Protein AF-A0A7W8FQI8-F1 (afdb_monomer_lite)

Structure (mmCIF, N/CA/C/O backbone):
data_AF-A0A7W8FQI8-F1
#
_entry.id   AF-A0A7W8FQI8-F1
#
loop_
_atom_site.group_PDB
_atom_site.id
_atom_site.type_symbol
_atom_site.label_atom_id
_atom_site.label_alt_id
_atom_site.label_comp_id
_atom_site.label_asym_id
_atom_site.label_entity_id
_atom_site.label_seq_id
_atom_site.pdbx_PDB_ins_code
_atom_site.Cartn_x
_atom_site.Cartn_y
_atom_site.Cartn_z
_atom_site.occupancy
_atom_site.B_iso_or_equiv
_atom_site.auth_seq_id
_atom_site.auth_comp_id
_atom_site.auth_asym_id
_atom_site.auth_atom_id
_atom_site.pdbx_PDB_model_num
ATOM 1 N N . MET A 1 1 ? -12.519 -11.395 76.464 1.00 42.50 1 MET A N 1
ATOM 2 C CA . MET A 1 1 ? -11.439 -10.854 75.618 1.00 42.50 1 MET A CA 1
ATOM 3 C C . MET A 1 1 ? -11.982 -10.802 74.205 1.00 42.50 1 MET A C 1
ATOM 5 O O . MET A 1 1 ? -12.141 -11.844 73.590 1.00 42.50 1 MET A O 1
ATOM 9 N N . GLU A 1 2 ? -12.380 -9.606 73.784 1.00 56.84 2 GLU A N 1
ATOM 10 C CA . GLU A 1 2 ? -12.801 -9.266 72.420 1.00 56.84 2 GLU A CA 1
ATOM 11 C C . GLU A 1 2 ? -11.562 -8.838 71.612 1.00 56.84 2 GLU A C 1
ATOM 13 O O . GLU A 1 2 ? -10.590 -8.379 72.218 1.00 56.84 2 GLU A O 1
ATOM 18 N N . ARG A 1 3 ? -11.700 -8.861 70.276 1.00 45.06 3 ARG A N 1
ATOM 19 C CA . ARG A 1 3 ? -10.858 -8.289 69.198 1.00 45.06 3 ARG A CA 1
ATOM 20 C C . ARG A 1 3 ? -9.986 -9.318 68.473 1.00 45.06 3 ARG A C 1
ATOM 22 O O . ARG A 1 3 ? -9.197 -10.011 69.092 1.00 45.06 3 ARG A O 1
ATOM 29 N N . GLN A 1 4 ? -10.009 -9.438 67.149 1.00 46.53 4 GLN A N 1
ATOM 30 C CA . GLN A 1 4 ? -10.782 -8.774 66.095 1.00 46.53 4 GLN A CA 1
ATOM 31 C C . GLN A 1 4 ? -10.590 -9.650 64.841 1.00 46.53 4 GLN A C 1
ATOM 33 O O . GLN A 1 4 ? -9.450 -9.952 64.488 1.00 46.53 4 GLN A O 1
ATOM 38 N N . ARG A 1 5 ? -11.666 -10.066 64.162 1.00 51.19 5 ARG A N 1
ATOM 39 C CA . ARG A 1 5 ? -11.577 -10.599 62.790 1.00 51.19 5 ARG A CA 1
ATOM 40 C C . ARG A 1 5 ? -11.279 -9.423 61.859 1.00 51.19 5 ARG A C 1
ATOM 42 O O . ARG A 1 5 ? -12.112 -8.529 61.739 1.00 51.19 5 ARG A O 1
ATOM 49 N N . LEU A 1 6 ? -10.108 -9.422 61.225 1.00 39.75 6 LEU A N 1
ATOM 50 C CA . LEU A 1 6 ? -9.781 -8.500 60.140 1.00 39.75 6 LEU A CA 1
ATOM 51 C C . LEU A 1 6 ? -10.400 -9.064 58.854 1.00 39.75 6 LEU A C 1
ATOM 53 O O . LEU A 1 6 ? -9.906 -10.039 58.293 1.00 39.75 6 LEU A O 1
ATOM 57 N N . ALA A 1 7 ? -11.542 -8.508 58.455 1.00 46.53 7 ALA A N 1
ATOM 58 C CA . ALA A 1 7 ? -12.141 -8.770 57.156 1.00 46.53 7 ALA A CA 1
ATOM 59 C C . ALA A 1 7 ? -11.311 -8.051 56.083 1.00 46.53 7 ALA A C 1
ATOM 61 O O . ALA A 1 7 ? -11.130 -6.836 56.156 1.00 46.53 7 ALA A O 1
ATOM 62 N N . LEU A 1 8 ? -10.792 -8.809 55.118 1.00 52.97 8 LEU A N 1
ATOM 63 C CA . LEU A 1 8 ? -10.264 -8.263 53.870 1.00 52.97 8 LEU A CA 1
ATOM 64 C C . LEU A 1 8 ? -11.459 -7.780 53.028 1.00 52.97 8 LEU A C 1
ATOM 66 O O . LEU A 1 8 ? -12.413 -8.550 52.875 1.00 52.97 8 LEU A O 1
ATOM 70 N N . PRO A 1 9 ? -11.458 -6.536 52.519 1.00 44.66 9 PRO A N 1
ATOM 71 C CA . PRO A 1 9 ? -12.563 -6.033 51.714 1.00 44.66 9 PRO A CA 1
ATOM 72 C C . PRO A 1 9 ? -12.561 -6.728 50.346 1.00 44.66 9 PRO A C 1
ATOM 74 O O . PRO A 1 9 ? -11.581 -6.677 49.610 1.00 44.66 9 PRO A O 1
ATOM 77 N N . ALA A 1 10 ? -13.674 -7.377 50.000 1.00 51.66 10 ALA A N 1
ATOM 78 C CA . ALA A 1 10 ? -13.901 -8.089 48.736 1.00 51.66 10 ALA A CA 1
ATOM 79 C C . ALA A 1 10 ? -14.202 -7.141 47.551 1.00 51.66 10 ALA A C 1
ATOM 81 O O . ALA A 1 10 ? -14.902 -7.511 46.602 1.00 51.66 10 ALA A O 1
ATOM 82 N N . ASP A 1 11 ? -13.698 -5.909 47.633 1.00 48.34 11 ASP A N 1
ATOM 83 C CA . ASP A 1 11 ? -14.040 -4.789 46.752 1.00 48.34 11 ASP A CA 1
ATOM 84 C C . ASP A 1 11 ? -12.864 -4.368 45.851 1.00 48.34 11 ASP A C 1
ATOM 86 O O . ASP A 1 11 ? -13.056 -3.601 44.912 1.00 48.34 11 ASP A O 1
ATOM 90 N N . ASP A 1 12 ? -11.665 -4.915 46.081 1.00 50.62 12 ASP A N 1
ATOM 91 C CA . ASP A 1 12 ? -10.431 -4.531 45.377 1.00 50.62 12 ASP A CA 1
ATOM 92 C C . ASP A 1 12 ? -10.243 -5.275 44.034 1.00 50.62 12 ASP A C 1
ATOM 94 O O . ASP A 1 12 ? -9.854 -4.686 43.028 1.00 50.62 12 ASP A O 1
ATOM 98 N N . GLU A 1 13 ? -10.625 -6.557 43.955 1.00 47.12 13 GLU A N 1
ATOM 99 C CA . GLU A 1 13 ? -10.447 -7.366 42.732 1.00 47.12 13 GLU A CA 1
ATOM 100 C C . GLU A 1 13 ? -11.349 -6.924 41.566 1.00 47.12 13 GLU A C 1
ATOM 102 O O . GLU A 1 13 ? -10.951 -7.020 40.406 1.00 47.12 13 GLU A O 1
ATOM 107 N N . ARG A 1 14 ? -12.552 -6.399 41.851 1.00 49.50 14 ARG A N 1
ATOM 108 C CA . ARG A 1 14 ? -13.460 -5.870 40.812 1.00 49.50 14 ARG A CA 1
ATOM 109 C C . ARG A 1 14 ? -12.943 -4.560 40.211 1.00 49.50 14 ARG A C 1
ATOM 111 O O . ARG A 1 14 ? -13.121 -4.336 39.018 1.00 49.50 14 ARG A O 1
ATOM 118 N N . ASN A 1 15 ? -12.272 -3.735 41.015 1.00 48.12 15 ASN A N 1
ATOM 119 C CA . ASN A 1 15 ? -11.683 -2.474 40.568 1.00 48.12 15 ASN A CA 1
ATOM 120 C C . ASN A 1 15 ? -10.427 -2.728 39.710 1.00 48.12 15 ASN A C 1
ATOM 122 O O . ASN A 1 15 ? -10.275 -2.153 38.635 1.00 48.12 15 ASN A O 1
ATOM 126 N N . LEU A 1 16 ? -9.577 -3.681 40.112 1.00 50.88 16 LEU A N 1
ATOM 127 C CA . LEU A 1 16 ? -8.362 -4.033 39.369 1.00 50.88 16 LEU A CA 1
ATOM 128 C C . LEU A 1 16 ? -8.667 -4.535 37.943 1.00 50.88 16 LEU A C 1
ATOM 130 O O . LEU A 1 16 ? -8.074 -4.049 36.979 1.00 50.88 16 LEU A O 1
ATOM 134 N N . VAL A 1 17 ? -9.651 -5.434 37.801 1.00 52.94 17 VAL A N 1
ATOM 135 C CA . VAL A 1 17 ? -10.063 -6.010 36.506 1.00 52.94 17 VAL A CA 1
ATOM 136 C C . VAL A 1 17 ? -10.696 -4.969 35.572 1.00 52.94 17 VAL A C 1
ATOM 138 O O . VAL A 1 17 ? -10.421 -5.009 34.372 1.00 52.94 17 VAL A O 1
ATOM 141 N N . SER A 1 18 ? -11.477 -4.010 36.093 1.00 59.06 18 SER A N 1
ATOM 142 C CA . SER A 1 18 ? -12.033 -2.911 35.277 1.00 59.06 18 SER A CA 1
ATOM 143 C C . SER A 1 18 ? -10.917 -2.048 34.692 1.00 59.06 18 SER A C 1
ATOM 145 O O . SER A 1 18 ? -10.878 -1.825 33.483 1.00 59.06 18 SER A O 1
ATOM 147 N N . THR A 1 19 ? -9.931 -1.665 35.517 1.00 62.81 19 THR A N 1
ATOM 148 C CA . THR A 1 19 ? -8.826 -0.820 35.039 1.00 62.81 19 THR A CA 1
ATOM 149 C C . THR A 1 19 ? -7.925 -1.531 34.032 1.00 62.81 19 THR A C 1
ATOM 151 O O . THR A 1 19 ? -7.381 -0.883 33.140 1.00 62.81 19 THR A O 1
ATOM 154 N N . ASP A 1 20 ? -7.749 -2.848 34.143 1.00 68.25 20 ASP A N 1
ATOM 155 C CA . ASP A 1 20 ? -6.931 -3.612 33.200 1.00 68.25 20 ASP A CA 1
ATOM 156 C C . ASP A 1 20 ? -7.648 -3.810 31.862 1.00 68.25 20 ASP A C 1
ATOM 158 O O . ASP A 1 20 ? -7.011 -3.727 30.812 1.00 68.25 20 ASP A O 1
ATOM 162 N N . GLN A 1 21 ? -8.970 -3.991 31.870 1.00 62.50 21 GLN A N 1
ATOM 163 C CA . GLN A 1 21 ? -9.769 -4.086 30.650 1.00 62.50 21 GLN A CA 1
ATOM 164 C C . GLN A 1 21 ? -9.889 -2.734 29.927 1.00 62.50 21 GLN A C 1
ATOM 166 O O . GLN A 1 21 ? -9.692 -2.683 28.714 1.00 62.50 21 GLN A O 1
ATOM 171 N N . GLU A 1 22 ? -10.113 -1.638 30.656 1.00 63.12 22 GLU A N 1
ATOM 172 C CA . GLU A 1 22 ? -10.112 -0.266 30.122 1.00 63.12 22 GLU A CA 1
ATOM 173 C C . GLU A 1 22 ? -8.754 0.109 29.514 1.00 63.12 22 GLU A C 1
ATOM 175 O O . GLU A 1 22 ? -8.681 0.627 28.396 1.00 63.12 22 GLU A O 1
ATOM 180 N N . LYS A 1 23 ? -7.650 -0.217 30.204 1.00 64.38 23 LYS A N 1
ATOM 181 C CA . LYS A 1 23 ? -6.296 -0.033 29.660 1.00 64.38 23 LYS A CA 1
ATOM 182 C C . LYS A 1 23 ? -6.082 -0.871 28.406 1.00 64.38 23 LYS A C 1
ATOM 184 O O . LYS A 1 23 ? -5.489 -0.376 27.453 1.00 64.38 23 LYS A O 1
ATOM 189 N N . ASN A 1 24 ? -6.546 -2.120 28.382 1.00 67.62 24 ASN A N 1
ATOM 190 C CA . ASN A 1 24 ? -6.370 -3.007 27.231 1.00 67.62 24 ASN A CA 1
ATOM 191 C C . ASN A 1 24 ? -7.167 -2.517 26.006 1.00 67.62 24 ASN A C 1
ATOM 193 O O . ASN A 1 24 ? -6.649 -2.552 24.894 1.00 67.62 24 ASN A O 1
ATOM 197 N N . LEU A 1 25 ? -8.374 -1.976 26.204 1.00 65.56 25 LEU A N 1
ATOM 198 C CA . LEU A 1 25 ? -9.174 -1.344 25.145 1.00 65.56 25 LEU A CA 1
ATOM 199 C C . LEU A 1 25 ? -8.508 -0.075 24.596 1.00 65.56 25 LEU A C 1
ATOM 201 O O . LEU A 1 25 ? -8.340 0.051 23.383 1.00 65.56 25 LEU A O 1
ATOM 205 N N . GLY A 1 26 ? -8.024 0.815 25.470 1.00 65.25 26 GLY A N 1
ATOM 206 C CA . GLY A 1 26 ? -7.258 1.993 25.052 1.00 65.25 26 GLY A CA 1
A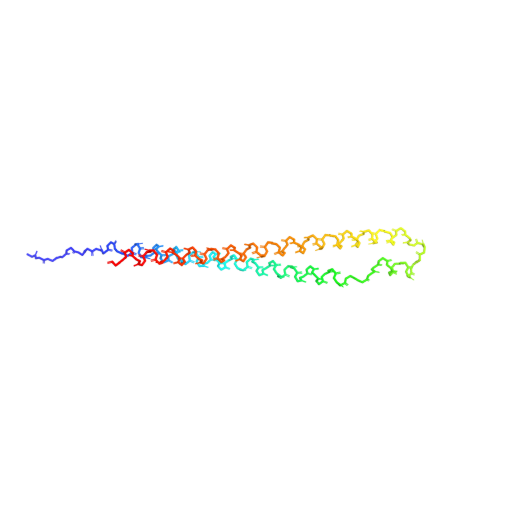TOM 207 C C . GLY A 1 26 ? -5.985 1.624 24.282 1.00 65.25 26 GLY A C 1
ATOM 208 O O . GLY A 1 26 ? -5.702 2.198 23.229 1.00 65.25 26 GLY A O 1
ATOM 209 N N . VAL A 1 27 ? -5.254 0.607 24.754 1.00 68.88 27 VAL A N 1
ATOM 210 C CA . VAL A 1 27 ? -4.075 0.048 24.071 1.00 68.88 27 VAL A CA 1
ATOM 211 C C . VAL A 1 27 ? -4.452 -0.561 22.717 1.00 68.88 27 VAL A C 1
ATOM 213 O O . VAL A 1 27 ? -3.716 -0.381 21.747 1.00 68.88 27 VAL A O 1
ATOM 216 N N . LEU A 1 28 ? -5.596 -1.242 22.616 1.00 83.81 28 LEU A N 1
ATOM 217 C CA . LEU A 1 28 ? -6.066 -1.856 21.375 1.00 83.81 28 LEU A CA 1
ATOM 218 C C . LEU A 1 28 ? -6.458 -0.802 20.334 1.00 83.81 28 LEU A C 1
ATOM 220 O O . LEU A 1 28 ? -6.031 -0.892 19.181 1.00 83.81 28 LEU A O 1
ATOM 224 N N . THR A 1 29 ? -7.228 0.209 20.727 1.00 89.81 29 THR A N 1
ATOM 225 C CA . THR A 1 29 ? -7.656 1.280 19.820 1.00 89.81 29 THR A CA 1
ATOM 226 C C . THR A 1 29 ? -6.468 2.118 19.356 1.00 89.81 29 THR A C 1
ATOM 228 O O . THR A 1 29 ? -6.342 2.404 18.162 1.00 89.81 29 THR A O 1
ATOM 231 N N . GLU A 1 30 ? -5.535 2.427 20.259 1.00 90.94 30 GLU A N 1
ATOM 232 C CA . GLU A 1 30 ? -4.286 3.104 19.909 1.00 90.94 30 GLU A CA 1
ATOM 233 C C . GLU A 1 30 ? -3.423 2.263 18.961 1.00 90.94 30 GLU A C 1
ATOM 235 O O . GLU A 1 30 ? -2.893 2.772 17.971 1.00 90.94 30 GLU A O 1
ATOM 240 N N . HIS A 1 31 ? -3.348 0.949 19.183 1.00 93.00 31 HIS A N 1
ATOM 241 C CA . HIS A 1 31 ? -2.646 0.052 18.272 1.00 93.00 31 HIS A CA 1
ATOM 242 C C . HIS A 1 31 ? -3.262 0.058 16.864 1.00 93.00 31 HIS A C 1
ATOM 244 O O . HIS A 1 31 ? -2.534 0.082 15.871 1.00 93.00 31 HIS A O 1
ATOM 250 N N . ILE A 1 32 ? -4.593 0.093 16.750 1.00 94.56 32 ILE A N 1
ATOM 251 C CA . ILE A 1 32 ? -5.281 0.175 15.453 1.00 94.56 32 ILE A CA 1
ATOM 252 C C . ILE A 1 32 ? -4.971 1.502 14.746 1.00 94.56 32 ILE A C 1
ATOM 254 O O . ILE A 1 32 ? -4.709 1.490 13.538 1.00 94.56 32 ILE A O 1
ATOM 258 N N . ARG A 1 33 ? -4.933 2.630 15.471 1.00 96.25 33 ARG A N 1
ATOM 259 C CA . ARG A 1 33 ? -4.508 3.923 14.899 1.00 96.25 33 ARG A CA 1
ATOM 260 C C . ARG A 1 33 ? -3.066 3.872 14.412 1.00 96.25 33 ARG A C 1
ATOM 262 O O . ARG A 1 33 ? -2.800 4.253 13.274 1.00 96.25 33 ARG A O 1
ATOM 269 N N . HIS A 1 34 ? -2.165 3.302 15.207 1.00 96.00 34 HIS A N 1
ATOM 270 C CA . HIS A 1 34 ? -0.775 3.110 14.803 1.00 96.00 34 HIS A CA 1
ATOM 271 C C . HIS A 1 34 ? -0.658 2.283 13.510 1.00 96.00 34 HIS A C 1
ATOM 273 O O . HIS A 1 34 ? 0.125 2.606 12.615 1.00 96.00 34 HIS A O 1
ATOM 279 N N . LEU A 1 35 ? -1.461 1.225 13.355 1.00 97.12 35 LEU A N 1
ATOM 280 C CA . LEU A 1 35 ? -1.498 0.456 12.108 1.00 97.12 35 LEU A CA 1
ATOM 281 C C . LEU A 1 35 ? -2.005 1.296 10.924 1.00 97.12 35 LEU A C 1
ATOM 283 O O . LEU A 1 35 ? -1.461 1.162 9.824 1.00 97.12 35 LEU A O 1
ATOM 287 N N . ALA A 1 36 ? -3.000 2.166 11.127 1.00 97.31 36 ALA A N 1
ATOM 288 C CA . ALA A 1 36 ? -3.497 3.071 10.088 1.00 97.31 36 ALA A CA 1
ATOM 289 C C . ALA A 1 36 ? -2.403 4.049 9.622 1.00 97.31 36 ALA A C 1
ATOM 291 O O . ALA A 1 36 ? -2.175 4.206 8.419 1.00 97.31 36 ALA A O 1
ATOM 292 N N . GLU A 1 37 ? -1.653 4.630 10.560 1.00 97.81 37 GLU A N 1
ATOM 293 C CA . GLU A 1 37 ? -0.513 5.508 10.267 1.00 97.81 37 GLU A CA 1
ATOM 294 C C . GLU A 1 37 ? 0.568 4.793 9.451 1.00 97.81 37 GLU A C 1
ATOM 296 O O . GLU A 1 37 ? 1.078 5.335 8.467 1.00 97.81 37 GLU A O 1
ATOM 301 N N . ARG A 1 38 ? 0.877 3.535 9.788 1.00 98.25 38 ARG A N 1
ATOM 302 C CA . ARG A 1 38 ? 1.836 2.722 9.022 1.00 98.25 38 ARG A CA 1
ATOM 303 C C . ARG A 1 38 ? 1.377 2.452 7.590 1.00 98.25 38 ARG A C 1
ATOM 305 O O . ARG A 1 38 ? 2.213 2.367 6.682 1.00 98.25 38 ARG A O 1
ATOM 312 N N . GLN A 1 39 ? 0.071 2.312 7.358 1.00 98.25 39 GLN A N 1
ATOM 313 C CA . GLN A 1 39 ? -0.454 2.204 5.995 1.00 98.25 39 GLN A CA 1
ATOM 314 C C . GLN A 1 39 ? -0.285 3.517 5.232 1.00 98.25 39 GLN A C 1
ATOM 316 O O . GLN A 1 39 ? 0.155 3.495 4.082 1.00 98.25 39 GLN A O 1
ATOM 321 N N . GLN A 1 40 ? -0.518 4.660 5.879 1.00 97.62 40 GLN A N 1
ATOM 322 C CA . GLN A 1 40 ? -0.277 5.968 5.268 1.00 97.62 40 GLN A CA 1
ATOM 323 C C . GLN A 1 40 ? 1.209 6.195 4.944 1.00 97.62 40 GLN A C 1
ATOM 325 O O . GLN A 1 40 ? 1.552 6.693 3.869 1.00 97.62 40 GLN A O 1
ATOM 330 N N . GLU A 1 41 ? 2.117 5.782 5.829 1.00 98.06 41 GLU A N 1
ATOM 331 C CA . GLU A 1 41 ? 3.557 5.814 5.563 1.00 98.06 41 GLU A CA 1
ATOM 332 C C . GLU A 1 41 ? 3.919 4.942 4.349 1.00 98.06 41 GLU A C 1
ATOM 334 O O . GLU A 1 41 ? 4.701 5.351 3.485 1.00 98.06 41 GLU A O 1
ATOM 339 N N . SER A 1 42 ? 3.311 3.758 4.245 1.00 96.69 42 SER A N 1
ATOM 340 C CA . SER A 1 42 ? 3.500 2.852 3.107 1.00 96.69 42 SER A CA 1
ATOM 341 C C . SER A 1 42 ? 3.022 3.487 1.801 1.00 96.69 42 SER A C 1
ATOM 343 O O . SER A 1 42 ? 3.767 3.491 0.820 1.00 96.69 42 SER A O 1
ATOM 345 N N . VAL A 1 43 ? 1.841 4.114 1.800 1.00 97.88 43 VAL A N 1
ATOM 346 C CA . VAL A 1 43 ? 1.303 4.885 0.665 1.00 97.88 43 VAL A CA 1
ATOM 347 C C . VAL A 1 43 ? 2.286 5.966 0.208 1.00 97.88 43 VAL A C 1
ATOM 349 O O . VAL A 1 43 ? 2.566 6.089 -0.991 1.00 97.88 43 VAL A O 1
ATOM 352 N N . ASN A 1 44 ? 2.864 6.716 1.148 1.00 97.31 44 ASN A N 1
ATOM 353 C CA . ASN A 1 44 ? 3.830 7.772 0.842 1.00 97.31 44 ASN A CA 1
ATOM 354 C C . ASN A 1 44 ? 5.103 7.200 0.197 1.00 97.31 44 ASN A C 1
ATOM 356 O O . ASN A 1 44 ? 5.568 7.716 -0.824 1.00 97.31 44 ASN A O 1
ATOM 360 N N . LYS A 1 45 ? 5.636 6.096 0.739 1.00 97.25 45 LYS A N 1
ATOM 361 C CA . LYS A 1 45 ? 6.818 5.406 0.194 1.00 97.25 45 LYS A CA 1
ATOM 362 C C . LYS A 1 45 ? 6.566 4.841 -1.203 1.00 97.25 45 LYS A C 1
ATOM 364 O O . LYS A 1 45 ? 7.397 5.031 -2.087 1.00 97.25 45 LYS A O 1
ATOM 369 N N . ILE A 1 46 ? 5.419 4.197 -1.423 1.00 95.69 46 ILE A N 1
ATOM 370 C CA . ILE A 1 46 ? 5.018 3.655 -2.732 1.00 95.69 46 ILE A CA 1
ATOM 371 C C . ILE A 1 46 ? 4.903 4.782 -3.760 1.00 95.69 46 ILE A C 1
ATOM 373 O O . ILE A 1 46 ? 5.437 4.679 -4.864 1.00 95.69 46 ILE A O 1
ATOM 377 N N . THR A 1 47 ? 4.258 5.885 -3.382 1.00 94.31 47 THR A N 1
ATOM 378 C CA . THR A 1 47 ? 4.113 7.062 -4.247 1.00 94.31 47 THR A CA 1
ATOM 379 C C . THR A 1 47 ? 5.475 7.643 -4.620 1.00 94.31 47 THR A C 1
ATOM 381 O O . THR A 1 47 ? 5.719 7.939 -5.789 1.00 94.31 47 THR A O 1
ATOM 384 N N . GLY A 1 48 ? 6.384 7.765 -3.648 1.00 94.38 48 GLY A N 1
ATOM 385 C CA . GLY A 1 48 ? 7.757 8.205 -3.888 1.00 94.38 48 GLY A CA 1
ATOM 386 C C . GLY A 1 48 ? 8.517 7.270 -4.831 1.00 94.38 48 GLY A C 1
ATOM 387 O O . GLY A 1 48 ? 9.114 7.734 -5.799 1.00 94.38 48 GLY A O 1
ATOM 388 N N . ALA A 1 49 ? 8.439 5.957 -4.604 1.00 91.56 49 ALA A N 1
ATOM 389 C CA . ALA A 1 49 ? 9.112 4.951 -5.424 1.00 91.56 49 ALA A CA 1
ATOM 390 C C . ALA A 1 49 ? 8.591 4.904 -6.870 1.00 91.56 49 ALA A C 1
ATOM 392 O O . ALA A 1 49 ? 9.371 4.722 -7.801 1.00 91.56 49 ALA A O 1
ATOM 393 N N . ASN A 1 50 ? 7.286 5.093 -7.077 1.00 90.38 50 ASN A N 1
ATOM 394 C CA . ASN A 1 50 ? 6.716 5.173 -8.423 1.00 90.38 50 ASN A CA 1
ATOM 395 C C . ASN A 1 50 ? 7.162 6.441 -9.163 1.00 90.38 50 ASN A C 1
ATOM 397 O O . ASN A 1 50 ? 7.314 6.406 -10.380 1.00 90.38 50 ASN A O 1
ATOM 401 N N . ARG A 1 51 ? 7.373 7.552 -8.444 1.00 89.50 51 ARG A N 1
ATOM 402 C CA . ARG A 1 51 ? 7.812 8.831 -9.024 1.00 89.50 51 ARG A CA 1
ATOM 403 C C . ARG A 1 51 ? 9.318 8.911 -9.276 1.00 89.50 51 ARG A C 1
ATOM 405 O O . ARG A 1 51 ? 9.730 9.709 -10.106 1.00 89.50 51 ARG A O 1
ATOM 412 N N . SER A 1 52 ? 10.140 8.145 -8.556 1.00 91.56 52 SER A N 1
ATOM 413 C CA . SER A 1 52 ? 11.605 8.236 -8.659 1.00 91.56 52 SER A CA 1
ATOM 414 C C . SER A 1 52 ? 12.193 7.541 -9.890 1.00 91.56 52 SER A C 1
ATOM 416 O O . SER A 1 52 ? 13.338 7.806 -10.252 1.00 91.56 52 SER A O 1
ATOM 418 N N . ILE A 1 53 ? 11.434 6.655 -10.537 1.00 87.50 53 ILE A N 1
ATOM 419 C CA . ILE A 1 53 ? 11.841 5.994 -11.779 1.00 87.50 53 ILE A CA 1
ATOM 420 C C . ILE A 1 53 ? 11.626 6.970 -12.944 1.00 87.50 53 ILE A C 1
ATOM 422 O O . ILE A 1 53 ? 10.487 7.315 -13.251 1.00 87.50 53 ILE A O 1
ATOM 426 N N . VAL A 1 54 ? 12.712 7.379 -13.607 1.00 85.06 54 VAL A N 1
ATOM 427 C CA . VAL A 1 54 ? 12.671 8.241 -14.803 1.00 85.06 54 VAL A CA 1
ATOM 428 C C . VAL A 1 54 ? 13.205 7.466 -16.006 1.00 85.06 54 VAL A C 1
ATOM 430 O O . VAL A 1 54 ? 14.415 7.344 -16.194 1.00 85.06 54 VAL A O 1
ATOM 433 N N . ASP A 1 55 ? 12.268 6.882 -16.749 1.00 87.56 55 ASP A N 1
ATOM 434 C CA . ASP A 1 55 ? 12.406 6.192 -18.040 1.00 87.56 55 ASP A CA 1
ATOM 435 C C . ASP A 1 55 ? 13.705 5.382 -18.291 1.00 87.56 55 ASP A C 1
ATOM 437 O O . ASP A 1 55 ? 14.379 5.593 -19.308 1.00 87.56 55 ASP A O 1
ATOM 441 N N . PRO A 1 56 ? 14.078 4.419 -17.420 1.00 92.62 56 PRO A N 1
ATOM 442 C CA . PRO A 1 56 ? 15.194 3.501 -17.665 1.00 92.62 56 PRO A CA 1
ATOM 443 C C . PRO A 1 56 ? 15.223 2.870 -19.065 1.00 92.62 56 PRO A C 1
ATOM 445 O O . PRO A 1 56 ? 16.288 2.793 -19.681 1.00 92.62 56 PRO A O 1
ATOM 448 N N . ALA A 1 57 ? 14.076 2.443 -19.594 1.00 94.44 57 ALA A N 1
ATOM 449 C CA . ALA A 1 57 ? 13.980 1.839 -20.916 1.00 94.44 57 ALA A CA 1
ATOM 450 C C . ALA A 1 57 ? 14.365 2.827 -22.021 1.00 94.44 57 ALA A C 1
ATOM 452 O O . ALA A 1 57 ? 15.076 2.461 -22.961 1.00 94.44 57 ALA A O 1
ATOM 453 N N . ARG A 1 58 ? 13.938 4.088 -21.892 1.00 94.44 58 ARG A N 1
ATOM 454 C CA . ARG A 1 58 ? 14.305 5.158 -22.823 1.00 94.44 58 ARG A CA 1
ATOM 455 C C . ARG A 1 58 ? 15.801 5.442 -22.759 1.00 94.44 58 ARG A C 1
ATOM 457 O O . ARG A 1 58 ? 16.425 5.566 -23.801 1.00 94.44 58 ARG A O 1
ATOM 464 N N . ASN A 1 59 ? 16.396 5.436 -21.566 1.00 95.50 59 ASN A N 1
ATOM 465 C CA . ASN A 1 59 ? 17.843 5.614 -21.413 1.00 95.50 59 ASN A CA 1
ATOM 466 C C . ASN A 1 59 ? 18.645 4.503 -22.110 1.00 95.50 59 ASN A C 1
ATOM 468 O O . ASN A 1 59 ? 19.674 4.786 -22.725 1.00 95.50 59 ASN A O 1
ATOM 472 N N . VAL A 1 60 ? 18.184 3.246 -22.053 1.00 96.00 60 VAL A N 1
ATOM 473 C CA . VAL A 1 60 ? 18.807 2.134 -22.797 1.00 96.00 60 VAL A CA 1
ATOM 474 C C . VAL A 1 60 ? 18.737 2.389 -24.302 1.00 96.00 60 VAL A C 1
ATOM 476 O O . VAL A 1 60 ? 19.757 2.276 -24.984 1.00 96.00 60 VAL A O 1
ATOM 479 N N . GLN A 1 61 ? 17.568 2.795 -24.804 1.00 95.62 61 GLN A N 1
ATOM 480 C CA . GLN A 1 61 ? 17.387 3.112 -26.220 1.00 95.62 61 GLN A CA 1
ATOM 481 C C . GLN A 1 61 ? 18.274 4.281 -26.664 1.00 95.62 61 GLN A C 1
ATOM 483 O O . GLN A 1 61 ? 18.952 4.183 -27.683 1.00 95.62 61 GLN A O 1
ATOM 488 N N . ASP A 1 62 ? 18.317 5.358 -25.880 1.00 96.31 62 ASP A N 1
ATOM 489 C CA . ASP A 1 62 ? 19.065 6.576 -26.200 1.00 96.31 62 ASP A CA 1
ATOM 490 C C . ASP A 1 62 ? 20.589 6.330 -26.211 1.00 96.31 62 ASP A C 1
ATOM 492 O O . ASP A 1 62 ? 21.313 6.974 -26.968 1.00 96.31 62 ASP A O 1
ATOM 496 N N . THR A 1 63 ? 21.092 5.391 -25.398 1.00 95.62 63 THR A N 1
ATOM 497 C CA . THR A 1 63 ? 22.542 5.155 -25.240 1.00 95.62 63 THR A CA 1
ATOM 498 C C . THR A 1 63 ? 23.098 4.005 -26.075 1.00 95.62 63 THR A C 1
ATOM 500 O O . THR A 1 63 ? 24.241 4.084 -26.521 1.00 95.62 63 THR A O 1
ATOM 503 N N . HIS A 1 64 ? 22.324 2.940 -26.288 1.00 94.25 64 HIS A N 1
ATOM 504 C CA . HIS A 1 64 ? 22.789 1.727 -26.976 1.00 94.25 64 HIS A CA 1
ATOM 505 C C . HIS A 1 64 ? 22.010 1.431 -28.267 1.00 94.25 64 HIS A C 1
ATOM 507 O O . HIS A 1 64 ? 22.438 0.601 -29.075 1.00 94.25 64 HIS A O 1
ATOM 513 N N . GLY A 1 65 ? 20.892 2.130 -28.492 1.00 94.50 65 GLY A N 1
ATOM 514 C CA . GLY A 1 65 ? 20.092 2.035 -29.705 1.00 94.50 65 GLY A CA 1
ATOM 515 C C . GLY A 1 65 ? 19.600 0.621 -30.001 1.00 94.50 65 GLY A C 1
ATOM 516 O O . GLY A 1 65 ? 19.400 -0.209 -29.115 1.00 94.50 65 GLY A O 1
ATOM 517 N N . MET A 1 66 ? 19.457 0.338 -31.294 1.00 94.50 66 MET A N 1
ATOM 518 C CA . MET A 1 66 ? 18.865 -0.903 -31.801 1.00 94.50 66 MET A CA 1
ATOM 519 C C . MET A 1 66 ? 19.618 -2.175 -31.377 1.00 94.50 66 MET A C 1
ATOM 521 O O . MET A 1 66 ? 19.017 -3.243 -31.297 1.00 94.50 66 MET A O 1
ATOM 525 N N . VAL A 1 67 ? 20.918 -2.086 -31.062 1.00 95.94 67 VAL A N 1
ATOM 526 C CA . VAL A 1 67 ? 21.703 -3.243 -30.587 1.00 95.94 67 VAL A CA 1
ATOM 527 C C . VAL A 1 67 ? 21.150 -3.782 -29.262 1.00 95.94 67 VAL A C 1
ATOM 529 O O . VAL A 1 67 ? 21.239 -4.979 -28.995 1.00 95.94 67 VAL A O 1
ATOM 532 N N . CYS A 1 68 ? 20.530 -2.921 -28.454 1.00 96.50 68 CYS A N 1
ATOM 533 C CA . CYS A 1 68 ? 19.929 -3.279 -27.174 1.00 96.50 68 CYS A CA 1
ATOM 534 C C . CYS A 1 68 ? 18.394 -3.266 -27.195 1.00 96.50 68 CYS A C 1
ATOM 536 O O . CYS A 1 68 ? 17.788 -3.170 -26.130 1.00 96.50 68 CYS A O 1
ATOM 538 N N . GLU A 1 69 ? 17.756 -3.429 -28.358 1.00 95.94 69 GLU A N 1
ATOM 539 C CA . GLU A 1 69 ? 16.288 -3.433 -28.489 1.00 95.94 69 GLU A CA 1
ATOM 540 C C . GLU A 1 69 ? 15.618 -4.447 -27.543 1.00 95.94 69 GLU A C 1
ATOM 542 O O . GLU A 1 69 ? 14.674 -4.125 -26.826 1.00 95.94 69 GLU A O 1
ATOM 547 N N . ALA A 1 70 ? 16.154 -5.669 -27.455 1.00 97.06 70 ALA A N 1
ATOM 548 C CA . ALA A 1 70 ? 15.631 -6.683 -26.537 1.00 97.06 70 ALA A CA 1
ATOM 549 C C . ALA A 1 70 ? 15.694 -6.228 -25.065 1.00 97.06 70 ALA A C 1
ATOM 551 O O . ALA A 1 70 ? 14.770 -6.483 -24.291 1.00 97.06 70 ALA A O 1
ATOM 552 N N . THR A 1 71 ? 16.759 -5.516 -24.684 1.00 96.88 71 THR A N 1
ATOM 553 C CA . THR A 1 71 ? 16.906 -4.932 -23.345 1.00 96.88 71 THR A CA 1
ATOM 554 C C . THR A 1 71 ? 15.917 -3.788 -23.137 1.00 96.88 71 THR A C 1
ATOM 556 O O . THR A 1 71 ? 15.281 -3.731 -22.088 1.00 96.88 71 THR A O 1
ATOM 559 N N . HIS A 1 72 ? 15.742 -2.908 -24.126 1.00 97.06 72 HIS A N 1
ATOM 560 C CA . HIS A 1 72 ? 14.747 -1.835 -24.086 1.00 97.06 72 HIS A CA 1
ATOM 561 C C . HIS A 1 72 ? 13.335 -2.388 -23.837 1.00 97.06 72 HIS A C 1
ATOM 563 O O . HIS A 1 72 ? 12.642 -1.926 -22.926 1.00 97.06 72 HIS A O 1
ATOM 569 N N . LEU A 1 73 ? 12.932 -3.425 -24.577 1.00 97.38 73 LEU A N 1
ATOM 570 C CA . LEU A 1 73 ? 11.627 -4.072 -24.419 1.00 97.38 73 LEU A CA 1
ATOM 571 C C . LEU A 1 73 ? 11.473 -4.731 -23.043 1.00 97.38 73 LEU A C 1
ATOM 573 O O . LEU A 1 73 ? 10.446 -4.557 -22.385 1.00 97.38 73 LEU A O 1
ATOM 577 N N . ALA A 1 74 ? 12.500 -5.444 -22.573 1.00 97.62 74 ALA A N 1
ATOM 578 C CA . ALA A 1 74 ? 12.477 -6.085 -21.260 1.00 97.62 74 ALA A CA 1
ATOM 579 C C . ALA A 1 74 ? 12.347 -5.062 -20.117 1.00 97.62 74 ALA A C 1
ATOM 581 O O . ALA A 1 74 ? 11.552 -5.256 -19.195 1.00 97.62 74 ALA A O 1
ATOM 582 N N . VAL A 1 75 ? 13.094 -3.955 -20.185 1.00 96.31 75 VAL A N 1
ATOM 583 C CA . VAL A 1 75 ? 13.019 -2.881 -19.185 1.00 96.31 75 VAL A CA 1
ATOM 584 C C . VAL A 1 75 ? 11.670 -2.164 -19.263 1.00 96.31 75 VAL A C 1
ATOM 586 O O . VAL A 1 75 ? 11.070 -1.922 -18.220 1.00 96.31 75 VAL A O 1
ATOM 589 N N . SER A 1 76 ? 11.140 -1.913 -20.464 1.00 96.06 76 SER A N 1
ATOM 590 C CA . SER A 1 76 ? 9.809 -1.311 -20.647 1.00 96.06 76 SER A CA 1
ATOM 591 C C . SER A 1 76 ? 8.711 -2.147 -19.984 1.00 96.06 76 SER A C 1
ATOM 593 O O . SER A 1 76 ? 7.901 -1.621 -19.220 1.00 96.06 76 SER A O 1
ATOM 595 N N . ALA A 1 77 ? 8.727 -3.466 -20.203 1.00 97.12 77 ALA A N 1
ATOM 596 C CA . ALA A 1 77 ? 7.780 -4.384 -19.573 1.00 97.12 77 ALA A CA 1
ATOM 597 C C . ALA A 1 77 ? 7.930 -4.406 -18.040 1.00 97.12 77 ALA A C 1
ATOM 599 O O . ALA A 1 77 ? 6.937 -4.408 -17.309 1.00 97.12 77 ALA A O 1
ATOM 600 N N . ALA A 1 78 ? 9.167 -4.378 -17.534 1.00 95.50 78 ALA A N 1
ATOM 601 C CA . ALA A 1 78 ? 9.429 -4.323 -16.098 1.00 95.50 78 ALA A CA 1
ATOM 602 C C . ALA A 1 78 ? 8.939 -3.010 -15.460 1.00 95.50 78 ALA A C 1
ATOM 604 O O . ALA A 1 78 ? 8.410 -3.023 -14.346 1.00 95.50 78 ALA A O 1
ATOM 605 N N . GLU A 1 79 ? 9.086 -1.878 -16.151 1.00 94.38 79 GLU A N 1
ATOM 606 C CA . GLU A 1 79 ? 8.554 -0.591 -15.703 1.00 94.38 79 GLU A CA 1
ATOM 607 C C . GLU A 1 79 ? 7.027 -0.592 -15.644 1.00 94.38 79 GLU A C 1
ATOM 609 O O . GLU A 1 79 ? 6.455 -0.135 -14.654 1.00 94.38 79 GLU A O 1
ATOM 614 N N . GLU A 1 80 ? 6.357 -1.116 -16.671 1.00 94.12 80 GLU A N 1
ATOM 615 C CA . GLU A 1 80 ? 4.897 -1.228 -16.697 1.00 94.12 80 GLU A CA 1
ATOM 616 C C . GLU A 1 80 ? 4.386 -2.105 -15.550 1.00 94.12 80 GLU A C 1
ATOM 618 O O . GLU A 1 80 ? 3.533 -1.670 -14.769 1.00 94.12 80 GLU A O 1
ATOM 623 N N . ALA A 1 81 ? 4.979 -3.289 -15.367 1.00 95.56 81 ALA A N 1
ATOM 624 C CA . ALA A 1 81 ? 4.644 -4.184 -14.265 1.00 95.56 81 ALA A CA 1
ATOM 625 C C . ALA A 1 81 ? 4.869 -3.520 -12.895 1.00 95.56 81 ALA A C 1
ATOM 62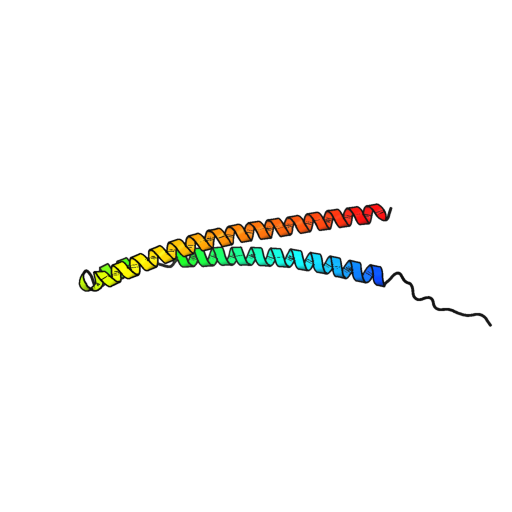7 O O . ALA A 1 81 ? 4.029 -3.637 -11.999 1.00 95.56 81 ALA A O 1
ATOM 628 N N . ARG A 1 82 ? 5.967 -2.768 -12.730 1.00 94.06 82 ARG A N 1
ATOM 629 C CA . ARG A 1 82 ? 6.246 -2.011 -11.503 1.00 94.06 82 ARG A CA 1
ATOM 630 C C . ARG A 1 82 ? 5.203 -0.919 -11.259 1.00 94.06 82 ARG A C 1
ATOM 632 O O . ARG A 1 82 ? 4.724 -0.813 -10.132 1.00 94.06 82 ARG A O 1
ATOM 639 N N . ARG A 1 83 ? 4.831 -0.131 -12.277 1.00 93.12 83 ARG A N 1
ATOM 640 C CA . ARG A 1 83 ? 3.793 0.915 -12.158 1.00 93.12 83 ARG A CA 1
ATOM 641 C C . ARG A 1 83 ? 2.445 0.304 -11.770 1.00 93.12 83 ARG A C 1
ATOM 643 O O . ARG A 1 83 ? 1.786 0.816 -10.864 1.00 93.12 83 ARG A O 1
ATOM 650 N N . ALA A 1 84 ? 2.068 -0.813 -12.392 1.00 95.62 84 ALA A N 1
ATOM 651 C CA . ALA A 1 84 ? 0.841 -1.537 -12.072 1.00 95.62 84 ALA A CA 1
ATOM 652 C C . ALA A 1 84 ? 0.846 -2.061 -10.625 1.00 95.62 84 ALA A C 1
ATOM 654 O O . ALA A 1 84 ? -0.095 -1.809 -9.871 1.00 95.62 84 ALA A O 1
ATOM 655 N N . ALA A 1 85 ? 1.932 -2.714 -10.203 1.00 96.25 85 ALA A N 1
ATOM 656 C CA . ALA A 1 85 ? 2.087 -3.202 -8.834 1.00 96.25 85 ALA A CA 1
ATOM 657 C C . ALA A 1 85 ? 2.062 -2.058 -7.809 1.00 96.25 85 ALA A C 1
ATOM 659 O O . ALA A 1 85 ? 1.378 -2.150 -6.791 1.00 96.25 85 ALA A O 1
ATOM 660 N N . GLY A 1 86 ? 2.757 -0.954 -8.089 1.00 96.38 86 GLY A N 1
ATOM 661 C CA . GLY A 1 86 ? 2.758 0.226 -7.233 1.00 96.38 86 GLY A CA 1
ATOM 662 C C . GLY A 1 86 ? 1.374 0.871 -7.117 1.00 96.38 86 GLY A C 1
ATOM 663 O O . GLY A 1 86 ? 0.977 1.262 -6.024 1.00 96.38 86 GLY A O 1
ATOM 664 N N . SER A 1 87 ? 0.612 0.947 -8.211 1.00 96.06 87 SER A N 1
ATOM 665 C CA . SER A 1 87 ? -0.773 1.440 -8.188 1.00 96.06 87 SER A CA 1
ATOM 666 C C . SER A 1 87 ? -1.696 0.526 -7.376 1.00 96.06 87 SER A C 1
ATOM 668 O O . SER A 1 87 ? -2.492 1.012 -6.570 1.00 96.06 87 SER A O 1
ATOM 670 N N . ALA A 1 88 ? -1.5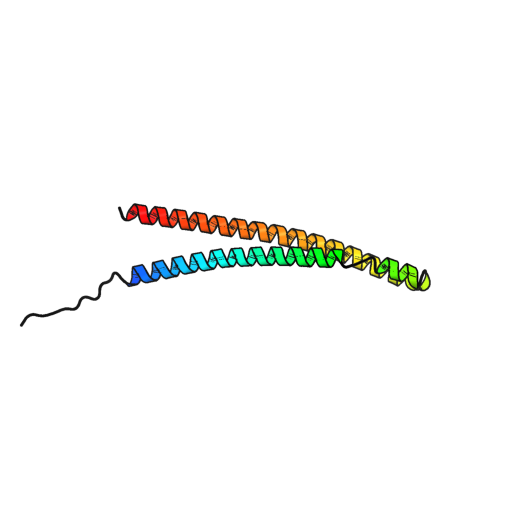48 -0.793 -7.525 1.00 98.00 88 ALA A N 1
ATOM 671 C CA . ALA A 1 88 ? -2.295 -1.758 -6.731 1.00 98.00 88 ALA A CA 1
ATOM 672 C C . ALA A 1 88 ? -1.982 -1.599 -5.236 1.00 98.00 88 ALA A C 1
ATOM 674 O O . ALA A 1 88 ? -2.901 -1.405 -4.446 1.00 98.00 88 ALA A O 1
ATOM 675 N N . LEU A 1 89 ? -0.700 -1.594 -4.852 1.00 97.69 89 LEU A N 1
ATOM 676 C CA . LEU A 1 89 ? -0.282 -1.430 -3.456 1.00 97.69 89 LEU A CA 1
ATOM 677 C C . LEU A 1 89 ? -0.760 -0.106 -2.855 1.00 97.69 89 LEU A C 1
ATOM 679 O O . LEU A 1 89 ? -1.239 -0.103 -1.726 1.00 97.69 89 LEU A O 1
ATOM 683 N N . PHE A 1 90 ? -0.692 0.994 -3.614 1.00 97.88 90 PHE A N 1
ATOM 684 C CA . PHE A 1 90 ? -1.259 2.277 -3.198 1.00 97.88 90 PHE A CA 1
ATOM 685 C C . PHE A 1 90 ? -2.735 2.119 -2.818 1.00 97.88 90 PHE A C 1
ATOM 687 O O . PHE A 1 90 ? -3.122 2.463 -1.705 1.00 97.88 90 PHE A O 1
ATOM 694 N N . LYS A 1 91 ? -3.542 1.527 -3.709 1.00 98.00 91 LYS A N 1
ATOM 695 C CA . LYS A 1 91 ? -4.977 1.340 -3.479 1.00 98.00 91 LYS A CA 1
ATOM 696 C C . LYS A 1 91 ? -5.251 0.498 -2.233 1.00 98.00 91 LYS A C 1
ATOM 698 O O . LYS A 1 91 ? -6.051 0.910 -1.398 1.00 98.00 91 LYS A O 1
ATOM 703 N N . VAL A 1 92 ? -4.598 -0.660 -2.103 1.00 98.1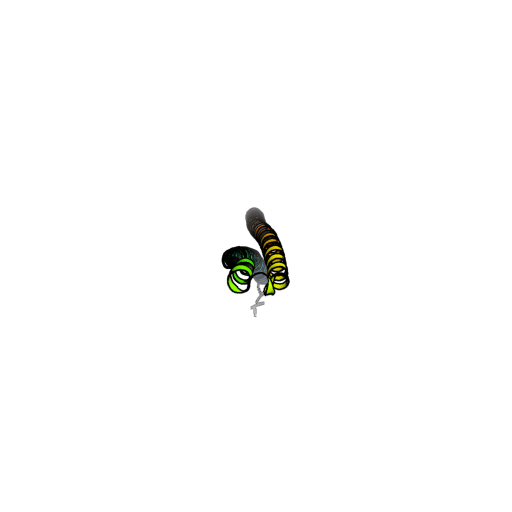9 92 VAL A N 1
ATOM 704 C CA . VAL A 1 92 ? -4.868 -1.570 -0.976 1.00 98.19 92 VAL A CA 1
ATOM 705 C C . VAL A 1 92 ? -4.409 -0.959 0.351 1.00 98.19 92 VAL A C 1
ATOM 707 O O . VAL A 1 92 ? -5.130 -1.064 1.341 1.00 98.19 92 VAL A O 1
ATOM 710 N N . SER A 1 93 ? -3.254 -0.285 0.389 1.00 98.06 93 SER A N 1
ATOM 711 C CA . SER A 1 93 ? -2.778 0.383 1.607 1.00 98.06 93 SER A CA 1
ATOM 712 C C . SER A 1 93 ? -3.666 1.561 2.008 1.00 98.06 93 SER A C 1
ATOM 714 O O . SER A 1 93 ? -3.980 1.686 3.189 1.00 98.06 93 SER A O 1
ATOM 716 N N . THR A 1 94 ? -4.130 2.383 1.061 1.00 98.19 94 THR A N 1
ATOM 717 C CA . THR A 1 94 ? -5.097 3.456 1.353 1.00 98.19 94 THR A CA 1
ATOM 718 C C . THR A 1 94 ? -6.390 2.887 1.934 1.00 98.19 94 THR A C 1
ATOM 720 O O . THR A 1 94 ? -6.799 3.289 3.020 1.00 98.19 94 THR A O 1
ATOM 723 N N . GLU A 1 95 ? -6.987 1.895 1.268 1.00 98.31 95 GLU A N 1
ATOM 724 C CA . GLU A 1 95 ? -8.240 1.276 1.717 1.00 98.31 95 GLU A CA 1
ATOM 725 C C . GLU A 1 95 ? -8.097 0.627 3.103 1.00 98.31 95 GLU A C 1
ATOM 727 O O . GLU A 1 95 ? -8.996 0.711 3.943 1.00 98.31 95 GLU A O 1
ATOM 732 N N . LEU A 1 96 ? -6.961 -0.020 3.372 1.00 98.00 96 LEU A N 1
ATOM 733 C CA . LEU A 1 96 ? -6.697 -0.618 4.676 1.00 98.00 96 LEU A CA 1
ATOM 734 C C . LEU A 1 96 ? -6.516 0.448 5.765 1.00 98.00 96 LEU A C 1
ATOM 736 O O . LEU A 1 96 ? -7.058 0.282 6.857 1.00 98.00 96 LEU A O 1
ATOM 740 N N . GLY A 1 97 ? -5.807 1.542 5.475 1.00 98.00 97 GLY A N 1
ATOM 741 C CA . GLY A 1 97 ? -5.662 2.671 6.396 1.00 98.00 97 GLY A CA 1
ATOM 742 C C . GLY A 1 97 ? -7.011 3.285 6.776 1.00 98.00 97 GLY A C 1
ATOM 743 O O . GLY A 1 97 ? -7.294 3.470 7.957 1.00 98.00 97 GLY A O 1
ATOM 744 N N . GLU A 1 98 ? -7.887 3.511 5.795 1.00 97.88 98 GLU A N 1
ATOM 745 C CA . GLU A 1 98 ? -9.247 4.020 6.022 1.00 97.88 98 GLU A CA 1
ATOM 746 C C . GLU A 1 98 ? -10.081 3.076 6.899 1.00 97.88 98 GLU A C 1
ATOM 748 O O . GLU A 1 98 ? -10.743 3.518 7.842 1.00 97.88 98 GLU A O 1
ATOM 753 N N . LYS A 1 99 ? -10.019 1.764 6.636 1.00 98.06 99 LYS A N 1
ATOM 754 C CA . LYS A 1 99 ? -10.729 0.754 7.437 1.00 98.06 99 LYS A CA 1
ATOM 755 C C . LYS A 1 99 ? -10.226 0.691 8.876 1.00 98.06 99 LYS A C 1
ATOM 757 O O . LYS A 1 99 ? -11.043 0.540 9.781 1.00 98.06 99 LYS A O 1
ATOM 762 N N . LEU A 1 100 ? -8.917 0.813 9.094 1.00 97.69 100 LEU A N 1
ATOM 763 C CA . LEU A 1 100 ? -8.327 0.838 10.434 1.00 97.69 100 LEU A CA 1
ATOM 764 C C . LEU A 1 100 ? -8.760 2.094 11.199 1.00 97.69 100 LEU A C 1
ATOM 766 O O . LEU A 1 100 ? -9.238 1.979 12.325 1.00 97.69 100 LEU A O 1
ATOM 770 N N . SER A 1 101 ? -8.712 3.270 10.570 1.00 96.50 101 SER A N 1
ATOM 771 C CA . SER A 1 101 ? -9.210 4.515 11.172 1.00 96.50 101 SER A CA 1
ATOM 772 C C . SER A 1 101 ? -10.697 4.431 11.530 1.00 96.50 101 SER A C 1
ATOM 774 O O . SER A 1 101 ? -11.101 4.819 12.625 1.00 96.50 101 SER A O 1
ATOM 776 N N . ALA A 1 102 ? -11.516 3.864 10.640 1.00 96.62 102 ALA A N 1
ATOM 777 C CA . ALA A 1 102 ? -12.934 3.645 10.908 1.00 96.62 102 ALA A CA 1
ATOM 778 C C . ALA A 1 102 ? -13.167 2.634 12.044 1.00 96.62 102 ALA A C 1
ATOM 780 O O . ALA A 1 102 ? -14.090 2.810 12.837 1.00 96.62 102 ALA A O 1
ATOM 781 N N . ALA A 1 103 ? -12.349 1.582 12.135 1.00 94.56 103 ALA A N 1
ATOM 782 C CA . ALA A 1 103 ? -12.422 0.608 13.219 1.00 94.56 103 ALA A CA 1
ATOM 783 C C . ALA A 1 103 ? -12.062 1.242 14.570 1.00 94.56 103 ALA A C 1
ATOM 785 O O . ALA A 1 103 ? -12.805 1.051 15.528 1.00 94.56 103 ALA A O 1
ATOM 786 N N . ALA A 1 104 ? -10.993 2.042 14.630 1.00 94.31 104 ALA A N 1
ATOM 787 C CA . ALA A 1 104 ? -10.604 2.759 15.844 1.00 94.31 104 ALA A CA 1
ATOM 788 C C . ALA A 1 104 ? -11.732 3.677 16.345 1.00 94.31 104 ALA A C 1
ATOM 790 O O . ALA A 1 104 ? -12.129 3.580 17.500 1.00 94.31 104 ALA A O 1
ATOM 791 N N . ALA A 1 105 ? -12.333 4.472 15.451 1.00 93.94 105 ALA A N 1
ATOM 792 C CA . ALA A 1 105 ? -13.445 5.356 15.810 1.00 93.94 105 ALA A CA 1
ATOM 793 C C . ALA A 1 105 ? -14.683 4.597 16.329 1.00 93.94 105 ALA A C 1
ATOM 795 O O . ALA A 1 105 ? -15.398 5.081 17.205 1.00 93.94 105 ALA A O 1
ATOM 796 N N . ARG A 1 106 ? -14.957 3.399 15.792 1.00 93.81 106 ARG A N 1
ATOM 797 C CA . ARG A 1 106 ? -16.047 2.542 16.285 1.00 93.81 106 ARG A CA 1
ATOM 798 C C . ARG A 1 106 ? -15.752 1.979 17.671 1.00 93.81 106 ARG A C 1
ATOM 800 O O . ARG A 1 106 ? -16.688 1.873 18.462 1.00 93.81 106 ARG A O 1
ATOM 807 N N . TYR A 1 107 ? -14.498 1.623 17.954 1.00 91.69 107 TYR A N 1
ATOM 808 C CA . TYR A 1 107 ? -14.097 1.200 19.294 1.00 91.69 107 TYR A CA 1
ATOM 809 C C . TYR A 1 107 ? -14.230 2.345 20.294 1.00 91.69 107 TYR A C 1
ATOM 811 O O . TYR A 1 107 ? -14.959 2.170 21.261 1.00 91.69 107 TYR A O 1
ATOM 819 N N . ASP A 1 108 ? -13.698 3.538 19.995 1.00 90.25 108 ASP A N 1
ATOM 820 C CA . ASP A 1 108 ? -13.868 4.719 20.861 1.00 90.25 108 ASP A CA 1
ATOM 821 C C . ASP A 1 108 ? -15.342 4.982 21.197 1.00 90.25 108 ASP A C 1
ATOM 823 O O . ASP A 1 108 ? -15.706 5.215 22.347 1.00 90.25 108 ASP A O 1
ATOM 827 N N . HIS A 1 109 ? -16.210 4.933 20.181 1.00 90.94 109 HIS A N 1
ATOM 828 C CA . HIS A 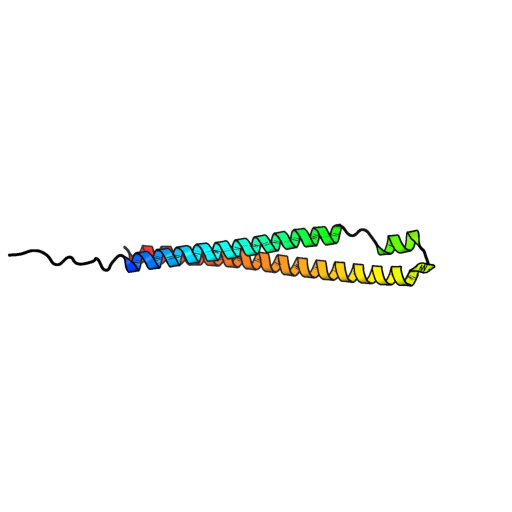1 109 ? -17.642 5.151 20.366 1.00 90.94 109 HIS A CA 1
ATOM 829 C C . HIS A 1 109 ? -18.288 4.065 21.236 1.00 90.94 109 HIS A C 1
ATOM 831 O O . HIS A 1 109 ? -19.139 4.362 22.072 1.00 90.94 109 HIS A O 1
ATOM 837 N N . THR A 1 110 ? -17.922 2.800 21.020 1.00 90.12 110 THR A N 1
ATOM 838 C CA . THR A 1 110 ? -18.460 1.674 21.796 1.00 90.12 110 THR A CA 1
ATOM 839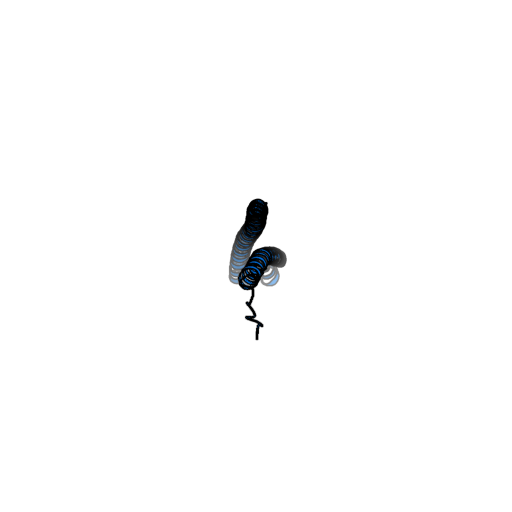 C C . THR A 1 110 ? -18.003 1.749 23.249 1.00 90.12 110 THR A C 1
ATOM 841 O O . THR A 1 110 ? -18.821 1.552 24.145 1.00 90.12 110 THR A O 1
ATOM 844 N N . ASP A 1 111 ? -16.738 2.096 23.479 1.00 86.69 111 ASP A N 1
ATOM 845 C CA . ASP A 1 111 ? -16.159 2.234 24.813 1.00 86.69 111 ASP A CA 1
ATOM 846 C C . ASP A 1 111 ? -16.818 3.390 25.578 1.00 86.69 111 ASP A C 1
ATOM 848 O O . ASP A 1 111 ? -17.236 3.211 26.722 1.00 86.69 111 ASP A O 1
ATOM 852 N N . ALA A 1 112 ? -17.013 4.543 24.928 1.00 86.69 112 ALA A N 1
ATOM 853 C CA . ALA A 1 112 ? -17.722 5.679 25.518 1.00 86.69 112 ALA A CA 1
ATOM 854 C C . ALA A 1 112 ? -19.175 5.328 25.886 1.00 86.69 112 ALA A C 1
ATOM 856 O O . ALA A 1 112 ? -19.610 5.584 27.007 1.00 86.69 112 ALA A O 1
ATOM 857 N N . ALA A 1 113 ? -19.908 4.674 24.978 1.00 88.06 113 ALA A N 1
ATOM 858 C CA . ALA A 1 113 ? -21.283 4.248 25.238 1.00 88.06 113 ALA A CA 1
ATOM 859 C C . ALA A 1 113 ? -21.375 3.215 26.377 1.00 88.06 113 ALA A C 1
ATOM 861 O O . ALA A 1 113 ? -22.328 3.232 27.158 1.00 88.06 113 ALA A O 1
ATOM 862 N N . GLY A 1 114 ? -20.391 2.317 26.480 1.00 86.88 114 GLY A N 1
ATOM 863 C CA . GLY A 1 114 ? -20.284 1.361 27.579 1.00 86.88 114 GLY A CA 1
ATOM 864 C C . GLY A 1 114 ? -20.047 2.050 28.923 1.00 86.88 114 GLY A C 1
ATOM 865 O O . GLY A 1 114 ? -20.741 1.743 29.891 1.00 86.88 114 GLY A O 1
ATOM 866 N N . ALA A 1 115 ? -19.124 3.014 28.968 1.00 84.88 115 ALA A N 1
ATOM 867 C CA . ALA A 1 115 ? -18.845 3.798 30.169 1.00 84.88 115 ALA A CA 1
ATOM 868 C C . ALA A 1 115 ? -20.083 4.577 30.643 1.00 84.88 115 ALA A C 1
ATOM 870 O O . ALA A 1 115 ? -20.430 4.524 31.822 1.00 84.88 115 ALA A O 1
ATOM 871 N N . ASP A 1 116 ? -20.800 5.231 29.725 1.00 86.44 116 ASP A N 1
ATOM 872 C CA . ASP A 1 116 ? -22.037 5.954 30.040 1.00 86.44 116 ASP A CA 1
ATOM 873 C C . ASP A 1 116 ? -23.116 5.031 30.629 1.00 86.44 116 ASP A C 1
ATOM 875 O O . ASP A 1 116 ? -23.784 5.391 31.600 1.00 86.44 116 ASP A O 1
ATOM 879 N N . ALA A 1 117 ? -23.270 3.821 30.078 1.00 88.38 117 ALA A N 1
ATOM 880 C CA . ALA A 1 117 ? -24.231 2.839 30.576 1.00 88.38 117 ALA A CA 1
ATOM 881 C C . ALA A 1 117 ? -23.883 2.331 31.985 1.00 88.38 117 ALA A C 1
ATOM 883 O O . ALA A 1 117 ? -24.784 2.162 32.805 1.00 88.38 117 ALA A O 1
ATOM 884 N N . ILE A 1 118 ? -22.595 2.115 32.276 1.00 85.94 118 ILE A N 1
ATOM 885 C CA . ILE A 1 118 ? -22.122 1.725 33.612 1.00 85.94 118 ILE A CA 1
ATOM 886 C C . ILE A 1 118 ? -22.396 2.850 34.614 1.00 85.94 118 ILE A C 1
ATOM 888 O O . ILE A 1 118 ? -23.033 2.606 35.638 1.00 85.94 118 ILE A O 1
ATOM 892 N N . ASN A 1 119 ? -22.009 4.085 34.280 1.00 86.25 119 ASN A N 1
ATOM 893 C CA . ASN A 1 119 ? -22.230 5.261 35.128 1.00 86.25 119 ASN A CA 1
ATOM 894 C C . ASN A 1 119 ? -23.721 5.473 35.451 1.00 86.25 119 ASN A C 1
ATOM 896 O O . ASN A 1 119 ? -24.068 5.872 36.560 1.00 86.25 119 ASN A O 1
ATOM 900 N N . ALA A 1 120 ? -24.615 5.178 34.503 1.00 83.75 120 ALA A N 1
ATOM 901 C CA . ALA A 1 120 ? -26.061 5.281 34.700 1.00 83.75 120 ALA A CA 1
ATOM 902 C C . ALA A 1 120 ? -26.653 4.201 35.628 1.00 83.75 120 ALA A C 1
ATOM 904 O O . ALA A 1 120 ? -27.774 4.364 36.104 1.00 83.75 120 ALA A O 1
ATOM 905 N N . CYS A 1 121 ? -25.948 3.093 35.879 1.00 77.00 121 CYS A N 1
ATOM 906 C CA . CYS A 1 121 ? -26.370 2.052 36.824 1.00 77.00 121 CYS A CA 1
ATOM 907 C C . CYS A 1 121 ? -25.874 2.290 38.260 1.00 77.00 121 CYS A C 1
ATOM 909 O O . CYS A 1 121 ? -26.344 1.615 39.175 1.00 77.00 121 CYS A O 1
ATOM 911 N N . GLU A 1 122 ? -24.936 3.219 38.468 1.00 73.75 122 GLU A N 1
ATOM 912 C CA . GLU A 1 122 ? -24.422 3.584 39.798 1.00 73.75 122 GLU A CA 1
ATOM 913 C C . GLU A 1 122 ? -25.278 4.654 40.511 1.00 73.75 122 GLU A C 1
ATOM 915 O O . GLU A 1 122 ? -25.015 4.979 41.672 1.00 73.75 122 GLU A O 1
ATOM 920 N N . THR A 1 123 ? -26.317 5.173 39.845 1.00 54.47 123 THR A N 1
ATOM 921 C CA . THR A 1 123 ? -27.299 6.146 40.371 1.00 54.47 123 THR A CA 1
ATOM 922 C C . THR A 1 123 ? -28.651 5.511 40.658 1.00 54.47 123 THR A C 1
ATOM 924 O O . THR A 1 123 ? -29.250 5.849 41.703 1.00 54.47 123 THR A O 1
#

Foldseek 3Di:
DDDDPDDDDPPPVVVVVVVVVVVVLVVVLVVLLVLLVVLVVVLVVLVVVLVVDDQPLVVCCVPVNPVCVVVSVVVVVVNVVSNVVSVVSNVVSNVSSVVSNVVSVVSVVVVVVVVVVVVVVVD

pLDDT: mean 84.82, std 17.45, range [39.75, 98.31]

Radius of gyration: 29.16 Å; chains: 1; bounding box: 50×20×107 Å

Sequence (123 aa):
MERQRLALPADDERNLVSTDQEKNLGVLTEHIRHLAERQQESVNKITGANRSIVDPARNVQDTHGMVCEATHLAVSAAEEARRAAGSALFKVSTELGEKLSAAAARYDHTDAAGADAINACET

Secondary structure (DSSP, 8-state):
------PPPTTHHHHHHHHHHHHHHHHHHHHHHHHHHHHHHHHHHHHHHHHH---HHHHHHHHHGGGGHHHHHHHHHHHHHHHHHHHHHHHHHHHHHHHHHHHHHHHHHHHHHHHHHHHHH--